Protein AF-A0A7V2T475-F1 (afdb_monomer)

Nearest PDB structures (foldseek):
  2lvs-assembly1_A  TM=8.104E-01  e=3.620E+00  Hyperthermus butylicus DSM 5456
  7dwm-assembly1_B  TM=4.422E-01  e=3.184E+00  Hapunavirus VP882
  4a6d-assembly1_A  TM=3.787E-01  e=4.388E+00  Homo sapiens
  5l8f-assembly1_C  TM=4.294E-01  e=7.816E+00  Rhodospirillum rubrum ATCC 11170

Radius of gyration: 21.98 Å; Cα contacts (8 Å, |Δi|>4): 32; chains: 1; bounding box: 55×16×57 Å

Structure (mmCIF, N/CA/C/O backbone):
data_AF-A0A7V2T475-F1
#
_entry.id   AF-A0A7V2T475-F1
#
loop_
_atom_site.group_PDB
_atom_site.id
_atom_site.type_symbol
_atom_site.label_atom_id
_atom_site.label_alt_id
_atom_site.label_comp_id
_atom_site.label_asym_id
_atom_site.label_entity_id
_atom_site.label_seq_id
_atom_site.pdbx_PDB_ins_code
_atom_site.Cartn_x
_atom_site.Cartn_y
_atom_site.Cartn_z
_atom_site.occupancy
_atom_site.B_iso_or_equiv
_atom_site.auth_seq_id
_atom_site.auth_comp_id
_atom_site.auth_asym_id
_atom_site.auth_atom_id
_atom_site.pdbx_PDB_model_num
ATOM 1 N N . MET A 1 1 ? 36.902 4.584 -39.098 1.00 45.59 1 MET A N 1
ATOM 2 C CA . MET A 1 1 ? 35.636 5.266 -38.759 1.00 45.59 1 MET A CA 1
ATOM 3 C C . MET A 1 1 ? 34.961 4.436 -37.685 1.00 45.59 1 MET A C 1
ATOM 5 O O . MET A 1 1 ? 34.730 3.260 -37.929 1.00 45.59 1 MET A O 1
ATOM 9 N N . LEU A 1 2 ? 34.740 4.985 -36.490 1.00 51.00 2 LEU A N 1
ATOM 10 C CA . LEU A 1 2 ? 33.933 4.307 -35.476 1.00 51.00 2 LEU A CA 1
ATOM 11 C C . LEU A 1 2 ? 32.474 4.427 -35.923 1.00 51.00 2 LEU A C 1
ATOM 13 O O . LEU A 1 2 ? 31.948 5.533 -36.014 1.00 51.00 2 LEU A O 1
ATOM 17 N N . THR A 1 3 ? 31.847 3.308 -36.278 1.00 68.25 3 THR A N 1
ATOM 18 C CA . THR A 1 3 ? 30.401 3.247 -36.503 1.00 68.25 3 THR A CA 1
ATOM 19 C C . THR A 1 3 ? 29.711 3.678 -35.216 1.00 68.25 3 THR A C 1
ATOM 21 O O . THR A 1 3 ? 29.944 3.074 -34.170 1.00 68.25 3 THR A O 1
ATOM 24 N N . GLN A 1 4 ? 28.895 4.729 -35.275 1.00 71.88 4 GLN A N 1
ATOM 25 C CA . GLN A 1 4 ? 28.030 5.108 -34.164 1.00 71.88 4 GLN A CA 1
ATOM 26 C C . GLN A 1 4 ? 27.087 3.933 -33.885 1.00 71.88 4 GLN A C 1
ATOM 28 O O . GLN A 1 4 ? 26.161 3.666 -34.649 1.00 71.88 4 GLN A O 1
ATOM 33 N N . VAL A 1 5 ? 27.367 3.176 -32.826 1.00 75.38 5 VAL A N 1
ATOM 34 C CA . VAL A 1 5 ? 26.476 2.111 -32.372 1.00 75.38 5 VAL A CA 1
ATOM 35 C C . VAL A 1 5 ? 25.297 2.792 -31.688 1.00 75.38 5 VAL A C 1
ATOM 37 O O . VAL A 1 5 ? 25.463 3.407 -30.637 1.00 75.38 5 VAL A O 1
ATOM 40 N N . ASN A 1 6 ? 24.110 2.708 -32.289 1.00 80.38 6 ASN A N 1
ATOM 41 C CA . ASN A 1 6 ? 22.885 3.163 -31.640 1.00 80.38 6 ASN A CA 1
ATOM 42 C C . ASN A 1 6 ? 22.572 2.224 -30.459 1.00 80.38 6 ASN A C 1
ATOM 44 O O . ASN A 1 6 ? 22.309 1.038 -30.666 1.00 80.38 6 ASN A O 1
ATOM 48 N N . MET A 1 7 ? 22.603 2.754 -29.230 1.00 78.62 7 MET A N 1
ATOM 49 C CA . MET A 1 7 ? 22.323 1.989 -28.008 1.00 78.62 7 MET A CA 1
ATOM 50 C C . MET A 1 7 ? 20.913 1.395 -27.994 1.00 78.62 7 MET A C 1
ATOM 52 O O . MET A 1 7 ? 20.730 0.300 -27.475 1.00 78.62 7 MET A O 1
ATOM 56 N N . GLU A 1 8 ? 19.940 2.050 -28.627 1.00 79.31 8 GLU A N 1
ATOM 57 C CA . GLU A 1 8 ? 18.547 1.588 -28.702 1.00 79.31 8 GLU A CA 1
ATOM 58 C C . GLU A 1 8 ? 18.399 0.287 -29.512 1.00 79.31 8 GLU A C 1
ATOM 60 O O . GLU A 1 8 ? 17.448 -0.487 -29.344 1.00 79.31 8 GLU A O 1
ATOM 65 N N . ASN A 1 9 ? 19.380 0.003 -30.375 1.00 85.06 9 ASN A N 1
ATOM 66 C CA . ASN A 1 9 ? 19.447 -1.231 -31.151 1.00 85.06 9 ASN A CA 1
ATOM 67 C C . ASN A 1 9 ? 20.112 -2.385 -30.396 1.00 85.06 9 ASN A C 1
ATOM 69 O O . ASN A 1 9 ? 20.068 -3.518 -30.877 1.00 85.06 9 ASN A O 1
ATOM 73 N N . LEU A 1 10 ? 20.700 -2.131 -29.223 1.00 89.88 10 LEU A N 1
ATOM 74 C CA . LEU A 1 10 ? 21.264 -3.186 -28.393 1.00 89.88 10 LEU A CA 1
ATOM 75 C C . LEU A 1 10 ? 20.126 -3.971 -27.717 1.00 89.88 10 LEU A C 1
ATOM 77 O O . LEU A 1 10 ? 19.285 -3.373 -27.041 1.00 89.88 10 LEU A O 1
ATOM 81 N N . PRO A 1 11 ? 20.105 -5.313 -27.825 1.00 87.94 11 PRO A N 1
ATOM 82 C CA . PRO A 1 11 ? 19.087 -6.136 -27.170 1.00 87.94 11 PRO A CA 1
ATOM 83 C C . PRO A 1 11 ? 19.015 -5.914 -25.653 1.00 87.94 11 PRO A C 1
ATOM 85 O O . PRO A 1 11 ? 17.931 -5.904 -25.075 1.00 87.94 11 PRO A O 1
ATOM 88 N N . SER A 1 12 ? 20.164 -5.679 -25.013 1.00 91.38 12 SER A N 1
ATOM 89 C CA . SER A 1 12 ? 20.260 -5.396 -23.579 1.00 91.38 12 SER A CA 1
ATOM 90 C C . SER A 1 12 ? 19.575 -4.089 -23.178 1.00 91.38 12 SER A C 1
ATOM 92 O O . SER A 1 12 ? 18.976 -4.030 -22.107 1.00 91.38 12 SER A O 1
ATOM 94 N N . PHE A 1 13 ? 19.627 -3.059 -24.030 1.00 91.94 13 PHE A N 1
ATOM 95 C CA . PHE A 1 13 ? 18.967 -1.781 -23.771 1.00 91.94 13 PHE A CA 1
ATOM 96 C C . PHE A 1 13 ? 17.446 -1.937 -23.796 1.00 91.94 13 PHE A C 1
ATOM 98 O O . PHE A 1 13 ? 16.777 -1.527 -22.852 1.00 91.94 13 PHE A O 1
ATOM 105 N N . ARG A 1 14 ? 16.901 -2.602 -24.825 1.00 89.50 14 ARG A N 1
ATOM 106 C CA . ARG A 1 14 ? 15.456 -2.873 -24.914 1.00 89.50 14 ARG A CA 1
ATOM 107 C C . ARG A 1 14 ? 14.968 -3.695 -23.728 1.00 89.50 14 ARG A C 1
ATOM 109 O O . ARG A 1 14 ? 13.999 -3.310 -23.089 1.00 89.50 14 ARG A O 1
ATOM 116 N N . TRP A 1 15 ? 15.695 -4.757 -23.382 1.00 93.12 15 TRP A N 1
ATOM 117 C CA . TRP A 1 15 ? 15.359 -5.593 -22.231 1.00 93.12 15 TRP A CA 1
ATOM 118 C C . TRP A 1 15 ? 15.385 -4.809 -20.913 1.00 93.12 15 TRP A C 1
ATOM 120 O O . TRP A 1 15 ? 14.466 -4.921 -20.104 1.00 93.12 15 TRP A O 1
ATOM 130 N N . GLY A 1 16 ? 16.413 -3.980 -20.702 1.00 95.19 16 GLY A N 1
ATOM 131 C CA . GLY A 1 16 ? 16.517 -3.129 -19.518 1.00 95.19 16 GLY A CA 1
ATOM 132 C C . GLY A 1 16 ? 15.370 -2.121 -19.417 1.00 95.19 16 GLY A C 1
ATOM 133 O O . GLY A 1 16 ? 14.804 -1.947 -18.339 1.00 95.19 16 G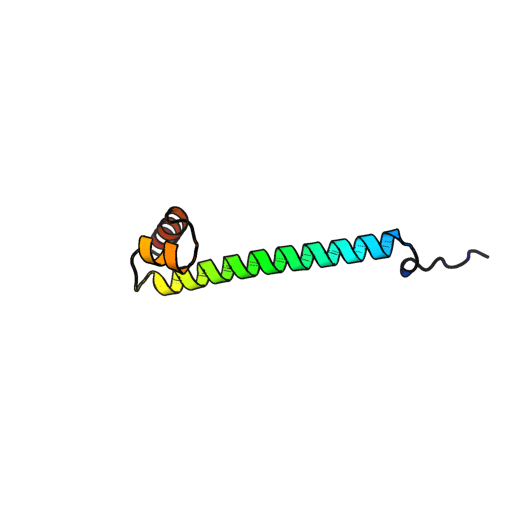LY A O 1
ATOM 134 N N . MET A 1 17 ? 14.988 -1.509 -20.541 1.00 95.06 17 MET A N 1
ATOM 135 C CA . MET A 1 17 ? 13.857 -0.583 -20.614 1.00 95.06 17 MET A CA 1
ATOM 136 C C . MET A 1 17 ? 12.523 -1.281 -20.342 1.00 95.06 17 MET A C 1
ATOM 138 O O . MET A 1 17 ? 11.764 -0.815 -19.495 1.00 95.06 17 MET A O 1
ATOM 142 N N . GLU A 1 18 ? 12.254 -2.416 -20.989 1.00 94.69 18 GLU A N 1
ATOM 143 C CA . GLU A 1 18 ? 11.036 -3.205 -20.766 1.00 94.69 18 GLU A CA 1
ATOM 144 C C . GLU A 1 18 ? 10.910 -3.634 -19.301 1.00 94.69 18 GLU A C 1
ATOM 146 O O . GLU A 1 18 ? 9.878 -3.392 -18.678 1.00 94.69 18 GLU A O 1
ATOM 151 N N . LYS A 1 19 ? 11.981 -4.181 -18.706 1.00 95.38 19 LYS A N 1
ATOM 152 C CA . LYS A 1 19 ? 11.984 -4.566 -17.287 1.00 95.38 19 LYS A CA 1
ATOM 153 C C . LYS A 1 19 ? 11.851 -3.378 -16.343 1.00 95.38 19 LYS A C 1
ATOM 155 O O . LYS A 1 19 ? 11.232 -3.510 -15.288 1.00 95.38 19 LYS A O 1
ATOM 160 N N . GLY A 1 20 ? 12.430 -2.231 -16.692 1.00 97.19 20 GLY A N 1
ATOM 161 C CA . GLY A 1 20 ? 12.277 -0.998 -15.925 1.00 97.19 20 GLY A CA 1
ATOM 162 C C . GLY A 1 20 ? 10.828 -0.516 -15.902 1.00 97.19 20 GLY A C 1
ATOM 163 O O . GLY A 1 20 ? 10.300 -0.219 -14.831 1.00 97.19 20 GLY A O 1
ATOM 164 N N . ILE A 1 21 ? 10.178 -0.496 -17.068 1.00 97.25 21 ILE A N 1
ATOM 165 C CA . ILE A 1 21 ? 8.777 -0.087 -17.220 1.00 97.25 21 ILE A CA 1
ATOM 166 C C . ILE A 1 21 ? 7.847 -1.074 -16.508 1.00 97.25 21 ILE A C 1
ATOM 168 O O . ILE A 1 21 ? 7.020 -0.641 -15.712 1.00 97.25 21 ILE A O 1
ATOM 172 N N . GLU A 1 22 ? 8.019 -2.380 -16.726 1.00 97.75 22 GLU A N 1
ATOM 173 C CA . GLU A 1 22 ? 7.219 -3.438 -16.090 1.00 97.75 22 GLU A CA 1
ATOM 174 C C . GLU A 1 22 ? 7.239 -3.305 -14.560 1.00 97.75 22 GLU A C 1
ATOM 176 O O . GLU A 1 22 ? 6.190 -3.163 -13.933 1.00 97.75 22 GLU A O 1
ATOM 181 N N . ARG A 1 23 ? 8.436 -3.221 -13.960 1.00 96.56 23 ARG A N 1
ATOM 182 C CA . ARG A 1 23 ? 8.593 -3.049 -12.505 1.00 96.56 23 ARG A CA 1
ATOM 183 C C . ARG A 1 23 ? 8.044 -1.718 -12.001 1.00 96.56 23 ARG A C 1
ATOM 185 O O . ARG A 1 23 ? 7.586 -1.634 -10.864 1.00 96.56 23 ARG A O 1
ATOM 192 N N . GLY A 1 24 ? 8.158 -0.659 -12.799 1.00 97.81 24 GLY A N 1
ATOM 193 C CA . GLY A 1 24 ? 7.626 0.658 -12.456 1.00 97.81 24 GLY A CA 1
ATOM 194 C C . GLY A 1 24 ? 6.101 0.647 -12.376 1.00 97.81 24 GLY A C 1
ATOM 195 O O . GLY A 1 24 ? 5.539 1.144 -11.402 1.00 97.81 24 GLY A O 1
ATOM 196 N N . ILE A 1 25 ? 5.453 0.035 -13.369 1.00 97.94 25 ILE A N 1
ATOM 197 C CA . ILE A 1 25 ? 3.996 -0.105 -13.438 1.00 97.94 25 ILE A CA 1
ATOM 198 C C . ILE A 1 25 ? 3.488 -1.000 -12.305 1.00 97.94 25 ILE A C 1
ATOM 200 O O . ILE A 1 25 ? 2.577 -0.591 -11.591 1.00 97.94 25 ILE A O 1
ATOM 204 N N . GLU A 1 26 ? 4.101 -2.166 -12.094 1.00 97.88 26 GLU A N 1
ATOM 205 C CA . GLU A 1 26 ? 3.727 -3.108 -11.029 1.00 97.88 26 GLU A CA 1
ATOM 206 C C . GLU A 1 26 ? 3.759 -2.430 -9.650 1.00 97.88 26 GLU A C 1
ATOM 208 O O . GLU A 1 26 ? 2.746 -2.372 -8.953 1.00 97.88 26 GLU A O 1
ATOM 213 N N . ARG A 1 27 ? 4.880 -1.779 -9.309 1.00 96.75 27 ARG A N 1
ATOM 214 C CA . ARG A 1 27 ? 5.020 -1.043 -8.041 1.00 96.75 27 ARG A CA 1
ATOM 215 C C . ARG A 1 27 ? 4.048 0.124 -7.917 1.00 96.75 27 ARG A C 1
ATOM 217 O O . ARG A 1 27 ? 3.600 0.428 -6.815 1.00 96.75 27 ARG A O 1
ATOM 224 N N . GLY A 1 28 ? 3.778 0.826 -9.016 1.00 97.81 28 GLY A N 1
ATOM 225 C CA . GLY A 1 28 ? 2.821 1.929 -9.032 1.00 97.81 28 GLY A CA 1
ATOM 226 C C . GLY A 1 28 ? 1.402 1.447 -8.742 1.00 97.81 28 GLY A C 1
ATOM 227 O O . GLY A 1 28 ? 0.698 2.055 -7.940 1.00 97.81 28 GLY A O 1
ATOM 228 N N . MET A 1 29 ? 1.010 0.327 -9.348 1.00 97.81 29 MET A N 1
ATOM 229 C CA . MET A 1 29 ? -0.311 -0.267 -9.174 1.00 97.81 29 MET A CA 1
ATOM 230 C C . MET A 1 29 ? -0.506 -0.823 -7.760 1.00 97.81 29 MET A C 1
ATOM 232 O O . MET A 1 29 ? -1.519 -0.527 -7.133 1.00 97.81 29 MET A O 1
ATOM 236 N N . GLU A 1 30 ? 0.474 -1.557 -7.225 1.00 96.75 30 GLU A N 1
ATOM 237 C CA . GLU A 1 30 ? 0.426 -2.067 -5.848 1.00 96.75 30 GLU A CA 1
ATOM 238 C C . GLU A 1 30 ? 0.292 -0.939 -4.821 1.00 96.75 30 GLU A C 1
ATOM 240 O O . GLU A 1 30 ? -0.564 -1.009 -3.938 1.00 96.75 30 GLU A O 1
ATOM 245 N N . LYS A 1 31 ? 1.093 0.127 -4.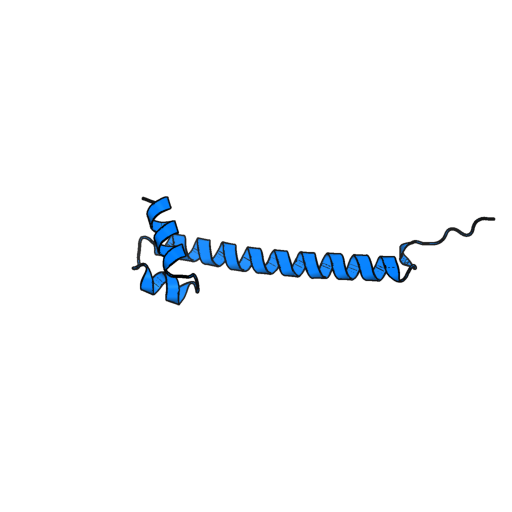964 1.00 96.38 31 LYS A N 1
ATOM 246 C CA . LYS A 1 31 ? 1.000 1.307 -4.094 1.00 96.38 31 LYS A CA 1
ATOM 247 C C . LYS A 1 31 ? -0.355 1.990 -4.208 1.00 96.38 31 LYS A C 1
ATOM 249 O O . LYS A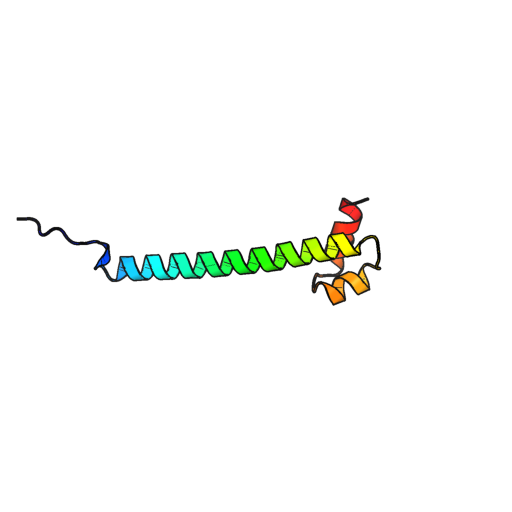 1 31 ? -0.960 2.276 -3.188 1.00 96.38 31 LYS A O 1
ATOM 254 N N . GLY A 1 32 ? -0.854 2.195 -5.427 1.00 96.88 32 GLY A N 1
ATOM 255 C CA . GLY A 1 32 ? -2.159 2.822 -5.638 1.00 96.88 32 GLY A CA 1
ATOM 256 C C . GLY A 1 32 ? -3.306 2.031 -5.007 1.00 96.88 32 GLY A C 1
ATOM 257 O O . GLY A 1 32 ? -4.188 2.620 -4.390 1.00 96.88 32 GLY A O 1
ATOM 258 N N . ILE A 1 33 ? -3.276 0.698 -5.109 1.00 96.06 33 ILE A N 1
ATOM 259 C C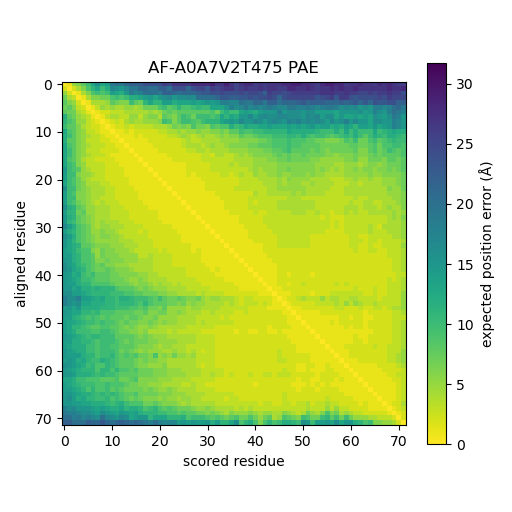A . ILE A 1 33 ? -4.275 -0.169 -4.468 1.00 96.06 33 ILE A CA 1
ATOM 260 C C . ILE A 1 33 ? -4.193 -0.053 -2.943 1.00 96.06 33 ILE A C 1
ATOM 262 O O . ILE A 1 33 ? -5.228 0.058 -2.291 1.00 96.06 33 ILE A O 1
ATOM 266 N N . GLN A 1 34 ? -2.988 -0.075 -2.370 1.00 95.31 34 GLN A N 1
ATOM 267 C CA . GLN A 1 34 ? -2.808 0.064 -0.923 1.00 95.31 34 GLN A CA 1
ATOM 268 C C . GLN A 1 34 ? -3.256 1.438 -0.413 1.00 95.31 34 GLN A C 1
ATOM 270 O O . GLN A 1 34 ? -4.033 1.511 0.537 1.00 95.31 34 GLN A O 1
ATOM 275 N N . ASP A 1 35 ? -2.846 2.515 -1.083 1.00 95.81 35 ASP A N 1
ATOM 276 C CA . ASP A 1 35 ? -3.233 3.883 -0.729 1.00 95.81 35 ASP A CA 1
ATOM 277 C C . ASP A 1 35 ? -4.758 4.059 -0.774 1.00 95.81 35 ASP A C 1
ATOM 279 O O . ASP A 1 35 ? -5.341 4.665 0.127 1.00 95.81 35 ASP A O 1
ATOM 283 N N . GLU A 1 36 ? -5.427 3.484 -1.778 1.00 95.81 36 GLU A N 1
ATOM 284 C CA . GLU A 1 36 ? -6.887 3.546 -1.883 1.00 95.81 36 GLU A CA 1
ATOM 285 C C . GLU A 1 36 ? -7.583 2.740 -0.779 1.00 95.81 36 GLU A C 1
ATOM 287 O O . GLU A 1 36 ? -8.558 3.217 -0.197 1.00 95.81 36 GLU A O 1
ATOM 292 N N . ARG A 1 37 ? -7.070 1.554 -0.423 1.00 95.38 37 ARG A N 1
ATOM 293 C CA . ARG A 1 37 ? -7.603 0.769 0.705 1.00 95.38 37 ARG A CA 1
ATOM 294 C C . ARG A 1 37 ? -7.505 1.531 2.020 1.00 95.38 37 ARG A C 1
ATOM 296 O O . ARG A 1 37 ? -8.483 1.580 2.764 1.00 95.38 37 ARG A O 1
ATOM 303 N N . LEU A 1 38 ? -6.354 2.150 2.284 1.00 94.81 38 LEU A N 1
ATOM 304 C CA . LEU A 1 38 ? -6.133 2.966 3.478 1.00 94.81 38 LEU A CA 1
ATOM 305 C C . LEU A 1 38 ? -7.055 4.184 3.498 1.00 94.81 38 LEU A C 1
ATOM 307 O O . LEU A 1 38 ? -7.669 4.478 4.522 1.00 94.81 38 LEU A O 1
ATOM 311 N N . ARG A 1 39 ? -7.197 4.870 2.360 1.00 95.06 39 ARG A N 1
ATOM 312 C CA . ARG A 1 39 ? -8.096 6.017 2.225 1.00 95.06 39 ARG A CA 1
ATOM 313 C C . ARG A 1 39 ? -9.547 5.627 2.497 1.00 95.06 39 ARG A C 1
ATOM 315 O O . ARG A 1 39 ? -10.215 6.315 3.269 1.00 95.06 39 ARG A O 1
ATOM 322 N N . LEU A 1 40 ? -10.016 4.534 1.895 1.00 94.50 40 LEU A N 1
ATOM 323 C CA . LEU A 1 40 ? -11.361 4.013 2.116 1.00 94.50 40 LEU A CA 1
ATOM 324 C C . LEU A 1 40 ? -11.564 3.651 3.590 1.00 94.50 40 LEU A C 1
ATOM 326 O O . LEU A 1 40 ? -12.556 4.068 4.179 1.00 94.50 40 LEU A O 1
ATOM 330 N N . ALA A 1 41 ? -10.609 2.946 4.206 1.00 95.56 41 ALA A N 1
ATOM 331 C CA . ALA A 1 41 ? -10.660 2.620 5.628 1.00 95.56 41 ALA A CA 1
ATOM 332 C C . ALA A 1 41 ? -10.810 3.879 6.486 1.00 95.56 41 ALA A C 1
ATOM 334 O O . ALA A 1 41 ? -11.701 3.936 7.328 1.00 95.56 41 ALA A O 1
ATOM 335 N N . HIS A 1 42 ? -10.014 4.916 6.210 1.00 94.25 42 HIS A N 1
ATOM 336 C CA . HIS A 1 42 ? -10.050 6.182 6.940 1.00 94.25 42 HIS A CA 1
ATOM 337 C C . HIS A 1 42 ? -11.420 6.867 6.881 1.00 94.25 42 HIS A C 1
ATOM 339 O O . HIS A 1 42 ? -11.905 7.359 7.893 1.00 94.25 42 HIS A O 1
ATOM 345 N N . GLN A 1 43 ? -12.074 6.855 5.716 1.00 93.50 43 GLN A N 1
ATOM 346 C CA . GLN A 1 43 ? -13.416 7.425 5.545 1.00 93.50 43 GLN A CA 1
ATOM 347 C C . GLN A 1 43 ? -14.505 6.637 6.284 1.00 93.50 43 GLN A C 1
ATOM 349 O O . GLN A 1 43 ? -15.561 7.189 6.589 1.00 93.50 43 GLN A O 1
ATOM 354 N N . LEU A 1 44 ? -14.268 5.352 6.546 1.00 94.75 44 LEU A N 1
ATOM 355 C CA . LEU A 1 44 ? -15.218 4.469 7.216 1.00 94.75 44 LEU A CA 1
ATOM 356 C C . LEU A 1 44 ? -15.017 4.412 8.737 1.00 94.75 44 LEU A C 1
ATOM 358 O O . LEU A 1 44 ? -15.933 3.970 9.430 1.00 94.75 44 LEU A O 1
ATOM 362 N N . LEU A 1 45 ? -13.875 4.878 9.263 1.00 93.88 45 LEU A N 1
ATOM 363 C CA . LEU A 1 45 ? -13.549 4.840 10.697 1.00 93.88 45 LEU A CA 1
ATOM 364 C C . LEU A 1 45 ? -14.584 5.546 11.578 1.00 93.88 45 LEU A C 1
ATOM 366 O O . LEU A 1 45 ? -14.804 5.105 12.700 1.00 93.88 45 LEU A O 1
ATOM 370 N N . ASP A 1 46 ? -15.240 6.597 11.095 1.00 91.94 46 ASP A N 1
ATOM 371 C CA . ASP A 1 46 ? -16.259 7.311 11.877 1.00 91.94 46 ASP A CA 1
ATOM 372 C C . ASP A 1 4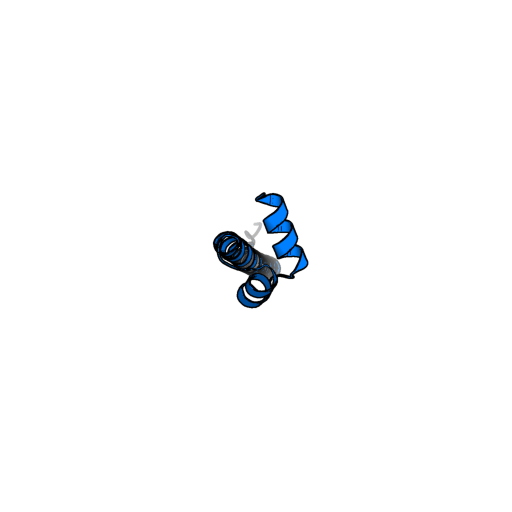6 ? -17.657 6.673 11.776 1.00 91.94 46 ASP A C 1
ATOM 374 O O . ASP A 1 46 ? -18.585 7.074 12.478 1.00 91.94 46 ASP A O 1
ATOM 378 N N . LEU A 1 47 ? -17.828 5.695 10.881 1.00 94.25 47 LEU A N 1
ATOM 379 C CA . LEU A 1 47 ? -19.130 5.149 10.492 1.00 94.25 47 LEU A CA 1
ATOM 380 C C . LEU A 1 47 ? -19.313 3.681 10.885 1.00 94.25 47 LEU A C 1
ATOM 382 O O . LEU A 1 47 ? -20.442 3.261 11.134 1.00 94.25 47 LEU A O 1
ATOM 386 N N . LEU A 1 48 ? -18.233 2.897 10.898 1.00 95.06 48 LEU A N 1
ATOM 387 C CA . LEU A 1 48 ? -18.265 1.438 11.019 1.00 95.06 48 LEU A CA 1
ATOM 388 C C . LEU A 1 48 ? -17.304 0.932 12.102 1.00 95.06 48 LEU A C 1
ATOM 390 O O . LEU A 1 48 ? -16.389 1.632 12.529 1.00 95.06 48 LEU A O 1
ATOM 394 N N . ASP A 1 49 ? -17.509 -0.298 12.565 1.00 95.62 49 ASP A N 1
ATOM 395 C CA . ASP A 1 49 ? -16.578 -1.003 13.447 1.00 95.62 49 ASP A CA 1
ATOM 396 C C . ASP A 1 49 ? -15.362 -1.561 12.680 1.00 95.62 49 ASP A C 1
ATOM 398 O O . ASP A 1 49 ? -15.377 -1.684 11.453 1.00 95.62 49 ASP A O 1
ATOM 402 N N . ASP A 1 50 ? -14.299 -1.903 13.413 1.00 95.75 50 ASP A N 1
ATOM 403 C CA . ASP A 1 50 ? -13.021 -2.307 12.815 1.00 95.75 50 ASP A CA 1
ATOM 404 C C . ASP A 1 50 ? -13.132 -3.621 12.013 1.00 95.75 50 ASP A C 1
ATOM 406 O O . ASP A 1 50 ? -12.456 -3.765 10.992 1.00 95.75 50 ASP A O 1
ATOM 410 N N . GLU A 1 51 ? -14.007 -4.554 12.419 1.00 96.81 51 GLU A N 1
ATOM 411 C CA . GLU A 1 51 ? -14.216 -5.832 11.719 1.00 96.81 51 GLU A CA 1
ATOM 412 C C . GLU A 1 51 ? -14.887 -5.611 10.360 1.00 96.81 51 GLU A C 1
ATOM 414 O O . GLU A 1 51 ? -14.422 -6.126 9.340 1.00 96.81 51 GLU A O 1
ATOM 419 N N . THR A 1 52 ? -15.936 -4.784 10.317 1.00 96.56 52 THR A N 1
ATOM 420 C CA . THR A 1 52 ? -16.625 -4.444 9.066 1.00 96.56 52 THR A CA 1
ATOM 421 C C . THR A 1 52 ? -15.711 -3.679 8.104 1.00 96.56 52 THR A C 1
ATOM 423 O O . THR A 1 52 ? -15.745 -3.911 6.891 1.00 96.56 52 THR A O 1
ATOM 426 N N . ILE A 1 53 ? -14.875 -2.770 8.617 1.00 96.31 53 ILE A N 1
ATOM 427 C CA . ILE A 1 53 ? -13.916 -2.024 7.790 1.00 96.31 53 ILE A CA 1
ATOM 428 C C . ILE A 1 53 ? -12.869 -2.970 7.199 1.00 96.31 53 ILE A C 1
ATOM 430 O O . ILE A 1 53 ? -12.589 -2.876 6.001 1.00 96.31 53 ILE A O 1
ATOM 434 N N . ALA A 1 54 ? -12.326 -3.897 7.991 1.00 96.56 54 ALA A N 1
ATOM 435 C CA . ALA A 1 54 ? -11.366 -4.894 7.519 1.00 96.56 54 ALA A CA 1
ATOM 436 C C . ALA A 1 54 ? -11.950 -5.750 6.379 1.00 96.56 54 ALA A C 1
ATOM 438 O O . ALA A 1 54 ? -11.337 -5.866 5.317 1.00 96.56 54 ALA A O 1
ATOM 439 N N . ASP A 1 55 ? -13.182 -6.248 6.538 1.00 96.44 55 ASP A N 1
ATOM 440 C CA . ASP A 1 55 ? -13.888 -7.019 5.503 1.00 96.44 55 ASP A CA 1
ATOM 441 C C . ASP A 1 55 ? -14.093 -6.219 4.202 1.00 96.44 55 ASP A C 1
ATOM 443 O O . ASP A 1 55 ? -13.841 -6.716 3.104 1.00 96.44 55 ASP A O 1
ATOM 447 N N . LYS A 1 56 ? -14.520 -4.953 4.302 1.00 94.19 56 LYS A N 1
ATOM 448 C CA . LYS A 1 56 ? -14.862 -4.128 3.127 1.00 94.19 56 LYS A CA 1
ATOM 449 C C . LYS A 1 56 ? -13.648 -3.560 2.398 1.00 94.19 56 LYS A C 1
ATOM 451 O O . LYS A 1 56 ? -13.704 -3.375 1.184 1.00 94.19 56 LYS A O 1
ATOM 456 N N . THR A 1 57 ? -12.573 -3.262 3.121 1.00 94.19 57 THR A N 1
ATOM 457 C CA . THR A 1 57 ? -11.339 -2.684 2.558 1.00 94.19 57 THR A CA 1
ATOM 458 C C . THR A 1 57 ? -10.333 -3.756 2.146 1.00 94.19 57 THR A C 1
ATOM 460 O O . THR A 1 57 ? -9.438 -3.489 1.343 1.00 94.19 57 THR A O 1
ATOM 463 N N . GLY A 1 58 ? -10.477 -4.979 2.667 1.00 94.00 58 GLY A N 1
ATOM 464 C CA . GLY A 1 58 ? -9.501 -6.050 2.494 1.00 94.00 58 GLY A CA 1
ATOM 465 C C . GLY A 1 58 ? -8.184 -5.786 3.228 1.00 94.00 58 GLY A C 1
ATOM 466 O O . GLY A 1 58 ? -7.165 -6.371 2.858 1.00 94.00 58 GLY A O 1
ATOM 467 N N . LEU A 1 59 ? -8.188 -4.882 4.213 1.00 95.00 59 LEU A N 1
ATOM 468 C CA . LEU A 1 59 ? -7.069 -4.665 5.125 1.00 95.00 59 LEU A CA 1
ATOM 469 C C . LEU A 1 59 ? -7.125 -5.670 6.285 1.00 95.00 59 LEU A C 1
ATOM 471 O O . LEU A 1 59 ? -8.217 -6.058 6.707 1.00 95.00 59 LEU A O 1
ATOM 475 N N . PRO A 1 60 ? -5.974 -6.070 6.847 1.00 96.25 60 PRO A N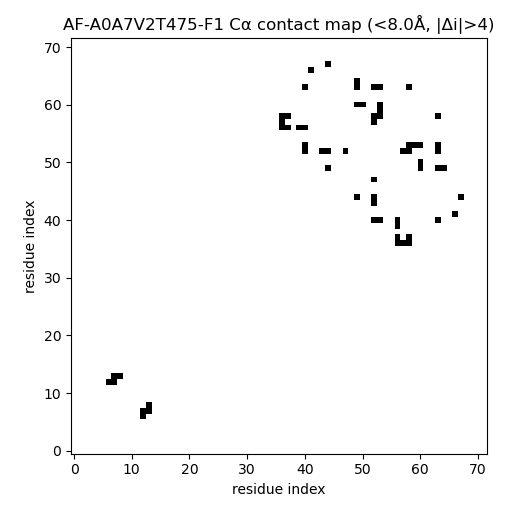 1
ATOM 476 C CA . PRO A 1 60 ? -5.932 -6.822 8.094 1.00 96.25 60 PRO A CA 1
ATOM 477 C C . PRO A 1 60 ? -6.620 -6.060 9.229 1.00 96.25 60 PRO A C 1
ATOM 479 O O . PRO A 1 60 ? -6.479 -4.840 9.348 1.00 96.25 60 PRO A O 1
ATOM 482 N N . LEU A 1 61 ? -7.311 -6.786 10.108 1.00 95.75 61 LEU A N 1
ATOM 483 C CA . LEU A 1 61 ? -7.978 -6.186 11.264 1.00 95.75 61 LEU A CA 1
ATOM 484 C C . LEU A 1 61 ? -6.991 -5.396 12.137 1.00 95.75 61 LEU A C 1
ATOM 486 O O . LEU A 1 61 ? -7.315 -4.298 12.588 1.00 95.75 61 LEU A O 1
ATOM 490 N N . GLU A 1 62 ? -5.767 -5.903 12.329 1.00 95.81 62 GLU A N 1
ATOM 491 C CA . GLU A 1 62 ? -4.761 -5.193 13.122 1.00 95.81 62 GLU A CA 1
ATOM 492 C C . GLU A 1 62 ? -4.370 -3.840 12.509 1.00 95.81 62 GLU A C 1
ATOM 494 O O . GLU A 1 62 ? -4.129 -2.883 13.249 1.00 95.81 62 GLU A O 1
ATOM 499 N N . GLU A 1 63 ? -4.336 -3.733 11.176 1.00 94.88 63 GLU A N 1
ATOM 500 C CA . GLU A 1 63 ? -4.032 -2.477 10.483 1.00 94.88 63 GLU A CA 1
ATOM 501 C C . GLU A 1 63 ? -5.153 -1.454 10.670 1.00 94.88 63 GLU A C 1
ATOM 503 O O . GLU A 1 63 ? -4.881 -0.292 10.968 1.00 94.88 63 GLU A O 1
ATOM 508 N N . VAL A 1 64 ? -6.413 -1.884 10.582 1.00 95.88 64 VAL A N 1
ATOM 509 C CA . VAL A 1 64 ? -7.573 -1.011 10.824 1.00 95.88 64 VAL A CA 1
ATOM 510 C C . VAL A 1 64 ? -7.575 -0.488 12.263 1.00 95.88 64 VAL A C 1
ATOM 512 O O . VAL A 1 64 ? -7.723 0.715 12.490 1.00 95.88 64 VAL A O 1
ATOM 515 N N . MET A 1 65 ? -7.319 -1.360 13.241 1.00 94.50 65 MET A N 1
ATOM 516 C CA . MET A 1 65 ? -7.208 -0.958 14.646 1.00 94.50 65 MET A CA 1
ATOM 517 C C . MET A 1 65 ? -6.054 0.029 14.875 1.00 94.50 65 MET A C 1
ATOM 519 O O . MET A 1 65 ? -6.174 0.961 15.675 1.00 94.50 65 MET A O 1
ATOM 523 N N . ALA A 1 66 ? -4.918 -0.171 14.198 1.00 94.38 66 ALA A N 1
ATOM 524 C CA . ALA A 1 66 ? -3.781 0.741 14.269 1.00 94.38 66 ALA A CA 1
ATOM 525 C C . ALA A 1 66 ? -4.117 2.112 13.663 1.00 94.38 66 ALA A C 1
ATOM 527 O O . ALA A 1 66 ? -3.801 3.135 14.273 1.00 94.38 66 ALA A O 1
ATOM 528 N N . LEU A 1 67 ? -4.811 2.138 12.520 1.00 93.00 67 LEU A N 1
ATOM 529 C CA . LEU A 1 67 ? -5.295 3.368 11.890 1.00 93.00 67 LEU A CA 1
ATOM 530 C C . LEU A 1 67 ? -6.220 4.147 12.827 1.00 93.00 67 LEU A C 1
ATOM 532 O O . LEU A 1 67 ? -6.015 5.340 13.029 1.00 93.00 67 LEU A O 1
ATOM 536 N N . ARG A 1 68 ? -7.182 3.476 13.470 1.00 91.94 68 ARG A N 1
ATOM 537 C CA . ARG A 1 68 ? -8.102 4.118 14.421 1.00 91.94 68 ARG A CA 1
ATOM 538 C C . ARG A 1 68 ? -7.379 4.740 15.615 1.00 91.94 68 ARG A C 1
ATOM 540 O O . ARG A 1 68 ? -7.701 5.858 16.013 1.00 91.94 68 ARG A O 1
ATOM 547 N N . LYS A 1 69 ? -6.380 4.044 16.165 1.00 92.31 69 LYS A N 1
ATOM 548 C CA . LYS A 1 69 ? -5.546 4.568 17.259 1.00 92.31 69 LYS A CA 1
ATOM 549 C C . LYS A 1 69 ? -4.703 5.769 16.839 1.00 92.31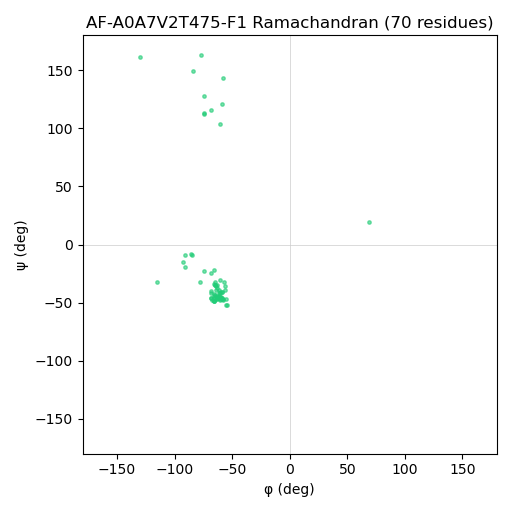 69 LYS A C 1
ATOM 551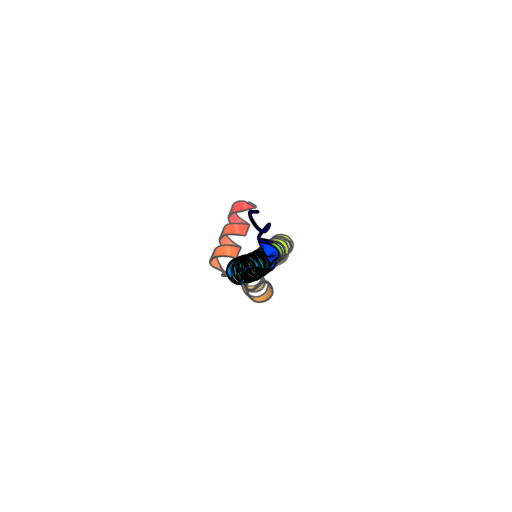 O O . LYS A 1 69 ? -4.456 6.626 17.672 1.00 92.31 69 LYS A O 1
ATOM 556 N N . ALA A 1 70 ? -4.245 5.819 15.590 1.00 89.00 70 ALA A N 1
ATOM 557 C CA . ALA A 1 70 ? -3.483 6.952 15.066 1.00 89.00 70 ALA A CA 1
ATOM 558 C C . ALA A 1 70 ? -4.359 8.189 14.784 1.00 89.00 70 ALA A C 1
ATOM 560 O O . ALA A 1 70 ? -3.841 9.302 14.749 1.00 89.00 70 ALA A O 1
ATOM 5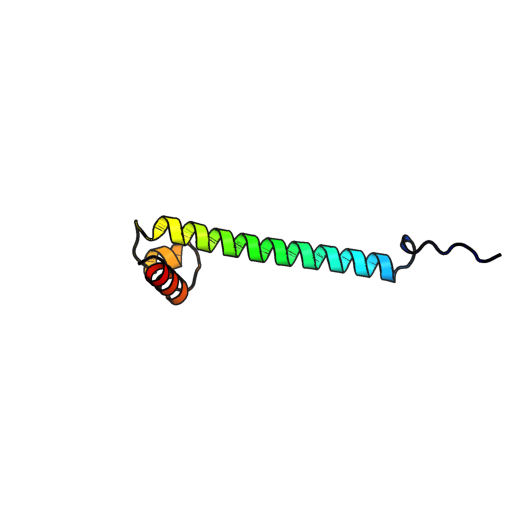61 N N . SER A 1 71 ? -5.665 7.989 14.580 1.00 80.19 71 SER A N 1
ATOM 562 C CA . SER A 1 71 ? -6.662 9.046 14.361 1.00 80.19 71 SER A CA 1
ATOM 563 C C . SER A 1 71 ? -7.348 9.557 15.633 1.00 80.19 71 SER A C 1
ATOM 565 O O . SER A 1 71 ? -8.096 10.529 15.543 1.00 80.19 71 SER A O 1
ATOM 567 N N . SER A 1 72 ? -7.137 8.899 16.780 1.00 66.38 72 SER A N 1
ATOM 568 C CA . SER A 1 72 ? -7.689 9.282 18.094 1.00 66.38 72 SER A CA 1
ATOM 569 C C . SER A 1 72 ? -6.712 10.154 18.877 1.00 66.38 72 SER A C 1
ATOM 571 O O . SER A 1 72 ? -7.188 11.075 19.576 1.00 66.38 72 SER A O 1
#

Mean predicted aligned error: 6.05 Å

Organism: Leucothrix mucor (NCBI:txid45248)

Solvent-accessible surface area (backbone atoms only — not comparable to full-atom values): 4206 Å² total; per-residue (Å²): 132,85,76,84,76,61,61,81,75,35,69,67,46,49,52,51,50,52,55,49,51,53,54,49,51,52,54,50,50,54,49,52,54,52,53,49,32,53,52,54,39,61,72,38,60,89,76,51,57,52,67,60,41,16,69,74,45,72,46,56,53,69,57,44,51,50,51,52,63,75,74,106

pLDDT: mean 91.28, std 9.98, range [45.59, 97.94]

Foldseek 3Di:
DPPPDDPVPDPVSVVVVVVVVVVVVVVVVVVVLVVVLLVQLLVCLVPDDLVVSCVVSVNDSVVSVVSNVVVD

Secondary structure (DSSP, 8-state):
------GGGSHHHHHHHHHHHHHHHHHHHHHHHHHHHHHHHHHHTTTS-HHHHHHHHT--HHHHHHHHHHH-

Sequence (72 aa):
MLTQVNMENLPSFRWGMEKGIERGIERGMEKGIQDERLRLAHQLLDLLDDETIADKTGLPLEEVMALRKASS